Protein AF-A0A497D5W7-F1 (afdb_monomer_lite)

Secondary structure (DSSP, 8-state):
-HHHHHHHHHHHHHTT---PPPP----SSSSS---EEEE-TT-TT-EEEE-SSSEEEEESSTTSS-EEEE---TTTT-

pLDDT: mean 89.08, std 9.79, range [61.53, 98.75]

Structure (mmCIF, N/CA/C/O backbone):
data_AF-A0A497D5W7-F1
#
_entry.id   AF-A0A497D5W7-F1
#
loop_
_atom_site.group_PDB
_atom_site.id
_atom_site.type_symbol
_atom_site.label_atom_id
_atom_site.label_alt_id
_atom_site.label_comp_id
_atom_site.label_asym_id
_atom_site.label_entity_id
_atom_site.label_seq_id
_atom_site.pdbx_PDB_ins_code
_atom_site.Cartn_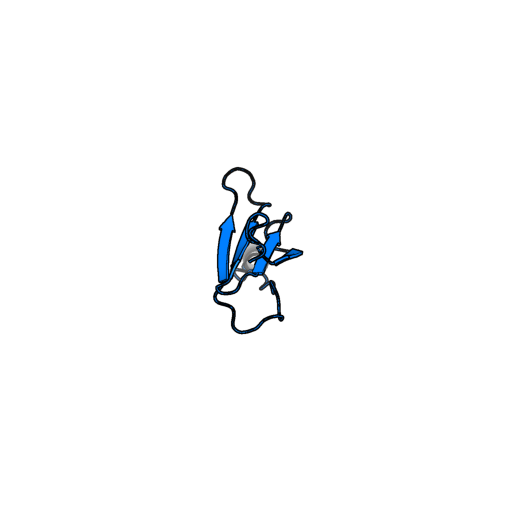x
_atom_site.Cartn_y
_atom_site.Cartn_z
_atom_site.occupancy
_atom_site.B_iso_or_equiv
_atom_site.auth_seq_id
_atom_site.auth_comp_id
_atom_site.auth_asym_id
_atom_site.auth_atom_id
_atom_site.pdbx_PDB_model_num
ATOM 1 N N . MET A 1 1 ? -18.658 -8.097 47.683 1.00 61.81 1 MET A N 1
ATOM 2 C CA . MET A 1 1 ? -19.330 -8.048 46.360 1.00 61.81 1 MET A CA 1
ATOM 3 C C . MET A 1 1 ? -18.885 -6.852 45.515 1.00 61.81 1 MET A C 1
ATOM 5 O O . MET A 1 1 ? -18.411 -7.087 44.419 1.00 61.81 1 MET A O 1
ATOM 9 N N . LYS A 1 2 ? -18.917 -5.604 46.017 1.00 69.38 2 LYS A N 1
ATOM 10 C CA . LYS A 1 2 ? -18.506 -4.403 45.247 1.00 69.38 2 LYS A CA 1
ATOM 11 C C . LYS A 1 2 ? -17.056 -4.425 44.717 1.00 69.38 2 LYS A C 1
ATOM 13 O O . LYS A 1 2 ? -16.829 -4.048 43.578 1.00 69.38 2 LYS A O 1
ATOM 18 N N . PHE A 1 3 ? -16.096 -4.910 45.511 1.00 74.19 3 PHE A N 1
ATOM 19 C CA . PHE A 1 3 ? -14.684 -5.011 45.097 1.00 74.19 3 PHE A CA 1
ATOM 20 C C . PHE A 1 3 ? -14.477 -5.974 43.918 1.00 74.19 3 PHE A C 1
ATOM 22 O O . PHE A 1 3 ? -13.787 -5.635 42.967 1.00 74.19 3 PHE A O 1
ATOM 29 N N . PHE A 1 4 ? -15.150 -7.129 43.941 1.00 84.38 4 PHE A N 1
ATOM 30 C CA . PHE A 1 4 ? -15.104 -8.116 42.857 1.00 84.38 4 PHE A CA 1
ATOM 31 C C . PHE A 1 4 ? -15.648 -7.544 41.541 1.00 84.38 4 PHE A C 1
ATOM 33 O O . PHE A 1 4 ? -15.051 -7.735 40.487 1.00 84.38 4 PHE A O 1
ATOM 40 N N . SER A 1 5 ? -16.741 -6.776 41.610 1.00 83.50 5 SER A N 1
ATOM 41 C CA . SER A 1 5 ? -17.311 -6.100 40.442 1.00 83.50 5 SER A CA 1
ATOM 42 C C . SER A 1 5 ? -16.343 -5.085 39.823 1.00 83.50 5 SER A C 1
ATOM 44 O O . SER A 1 5 ? -16.250 -5.015 38.604 1.00 83.50 5 SER A O 1
ATOM 46 N N . ILE A 1 6 ? -15.586 -4.339 40.635 1.00 87.69 6 ILE A N 1
ATOM 47 C CA . ILE A 1 6 ? -14.598 -3.362 40.143 1.00 87.69 6 ILE A CA 1
ATOM 48 C C . ILE A 1 6 ? -13.423 -4.068 39.461 1.00 87.69 6 ILE A C 1
ATOM 50 O O . ILE A 1 6 ? -13.015 -3.660 38.376 1.00 87.69 6 ILE A O 1
ATOM 54 N N . THR A 1 7 ? -12.904 -5.146 40.055 1.00 87.62 7 THR A N 1
ATOM 55 C CA . THR A 1 7 ? -11.809 -5.928 39.461 1.00 87.62 7 THR A CA 1
ATOM 56 C C . THR A 1 7 ?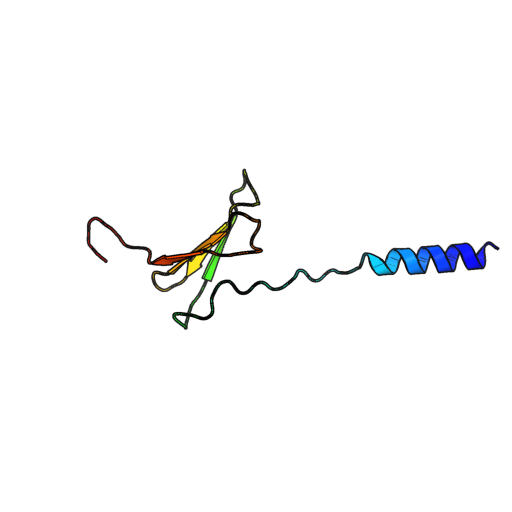 -12.226 -6.559 38.132 1.00 87.62 7 THR A C 1
ATOM 58 O O . THR A 1 7 ? -11.458 -6.529 37.174 1.00 87.62 7 THR A O 1
ATOM 61 N N . LEU A 1 8 ? -13.459 -7.068 38.047 1.00 88.69 8 LEU A N 1
ATOM 62 C CA . LEU A 1 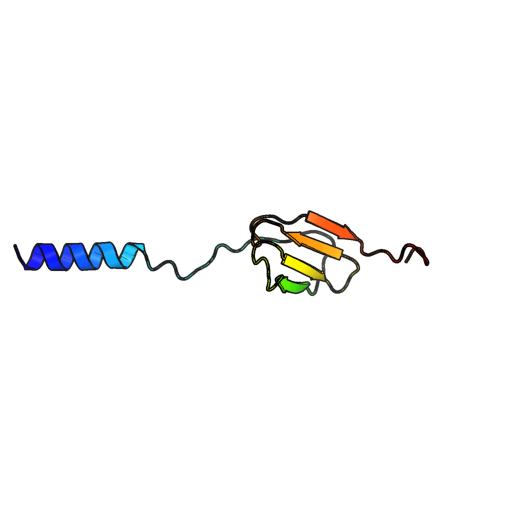8 ? -14.010 -7.630 36.815 1.00 88.69 8 LEU A CA 1
ATOM 63 C C . LEU A 1 8 ? -14.154 -6.568 35.714 1.00 88.69 8 LEU A C 1
ATOM 65 O O . LEU A 1 8 ? -13.778 -6.819 34.573 1.00 88.69 8 LEU A O 1
ATOM 69 N N . ILE A 1 9 ? -14.638 -5.369 36.055 1.00 86.81 9 ILE A N 1
ATOM 70 C CA . ILE A 1 9 ? -14.735 -4.244 35.111 1.00 86.81 9 ILE A CA 1
ATOM 71 C C . ILE A 1 9 ? -13.347 -3.843 34.602 1.00 86.81 9 ILE A C 1
ATOM 73 O O . ILE A 1 9 ? -13.159 -3.696 33.399 1.00 86.81 9 ILE A O 1
ATOM 77 N N . PHE A 1 10 ? -12.360 -3.722 35.493 1.00 82.62 10 PHE A N 1
ATOM 78 C CA . PHE A 1 10 ? -10.986 -3.407 35.099 1.00 82.62 10 PHE A CA 1
ATOM 79 C C . PHE A 1 10 ? -10.406 -4.461 34.149 1.00 82.62 10 PHE A C 1
ATOM 81 O O . PHE A 1 10 ? -9.811 -4.108 33.136 1.00 82.62 10 PHE A O 1
ATOM 88 N N . PHE A 1 11 ? -10.628 -5.747 34.429 1.00 82.06 11 PHE A N 1
ATOM 89 C CA . PHE A 1 11 ? -10.147 -6.842 33.587 1.00 82.06 11 PHE A CA 1
ATOM 90 C C . PHE A 1 11 ? -10.776 -6.830 32.183 1.00 82.06 11 PHE A C 1
ATOM 92 O O . PHE A 1 11 ? -10.081 -7.036 31.192 1.00 82.06 11 PHE A O 1
ATOM 99 N N . LEU A 1 12 ? -12.070 -6.513 32.078 1.00 80.62 12 LEU A N 1
ATOM 100 C CA . LEU A 1 12 ? -12.778 -6.403 30.796 1.00 80.62 12 LEU A CA 1
ATOM 101 C C . LEU A 1 12 ? -12.323 -5.193 29.959 1.00 80.62 12 LEU A C 1
ATOM 103 O O . LEU A 1 12 ? -12.325 -5.257 28.729 1.00 80.62 12 LEU A O 1
ATOM 107 N N . LEU A 1 13 ? -11.894 -4.105 30.605 1.00 77.25 13 LEU A N 1
ATOM 108 C CA . LEU A 1 13 ? -11.373 -2.917 29.919 1.00 77.25 13 LEU A CA 1
ATOM 109 C C . LEU A 1 13 ? -9.975 -3.143 29.315 1.00 77.25 13 LEU A C 1
ATOM 111 O O . LEU A 1 13 ? -9.662 -2.549 28.286 1.00 77.25 13 LEU A O 1
ATOM 115 N N . PHE A 1 14 ? -9.157 -4.033 29.888 1.00 70.44 14 PHE A N 1
ATOM 116 C CA . PHE A 1 14 ? -7.820 -4.343 29.360 1.00 70.44 14 PHE A CA 1
ATOM 117 C C . PHE A 1 14 ? -7.833 -5.160 28.058 1.00 70.44 14 PHE A C 1
ATOM 119 O O . PHE A 1 14 ? -6.899 -5.045 27.268 1.00 70.44 14 PHE A O 1
ATOM 126 N N . PHE A 1 15 ? -8.886 -5.941 27.786 1.00 64.31 15 PHE A N 1
ATOM 127 C CA . PHE A 1 15 ? -8.963 -6.771 26.573 1.00 64.31 15 PHE A CA 1
ATOM 128 C C . PHE A 1 15 ? -9.096 -5.970 25.270 1.00 64.31 15 PHE A C 1
ATOM 130 O O . PHE A 1 15 ? -8.752 -6.480 24.210 1.00 64.31 15 PHE A O 1
ATOM 137 N N . ASN A 1 16 ? -9.568 -4.722 25.335 1.00 61.53 16 ASN A N 1
ATOM 138 C CA . ASN A 1 16 ? -9.805 -3.889 24.150 1.00 61.53 16 ASN A CA 1
ATOM 139 C C . ASN A 1 16 ? -8.640 -2.934 23.833 1.00 61.53 16 ASN A C 1
ATOM 141 O O . ASN A 1 16 ? -8.734 -2.128 22.913 1.00 61.53 16 ASN A O 1
ATOM 145 N N . ALA A 1 17 ? -7.537 -3.001 24.583 1.00 65.44 17 ALA A N 1
ATOM 146 C CA . ALA A 1 17 ? -6.424 -2.060 24.467 1.00 65.44 17 ALA A CA 1
ATOM 147 C C . ALA A 1 17 ? -5.348 -2.493 23.448 1.00 65.44 17 ALA A C 1
ATOM 149 O O . ALA A 1 17 ? -4.161 -2.227 23.643 1.00 65.44 17 ALA A O 1
ATOM 150 N N . THR A 1 18 ? -5.725 -3.152 22.349 1.00 69.50 18 THR A N 1
ATOM 151 C CA . THR A 1 18 ? -4.792 -3.412 21.242 1.00 69.50 18 THR A CA 1
ATOM 152 C C . THR A 1 18 ? -4.721 -2.177 20.348 1.00 69.50 18 THR A C 1
ATOM 154 O O . THR A 1 18 ? -5.462 -2.049 19.380 1.00 69.50 18 THR A O 1
ATOM 157 N N . GLY A 1 19 ? -3.840 -1.236 20.691 1.00 72.62 19 GLY A N 1
ATOM 158 C CA . GLY A 1 19 ? -3.592 -0.044 19.869 1.00 72.62 19 GLY A CA 1
ATOM 159 C C . GLY A 1 19 ? -2.755 -0.313 18.611 1.00 72.62 19 GLY A C 1
ATOM 160 O O . GLY A 1 19 ? -2.631 0.568 17.764 1.00 72.62 19 GLY A O 1
ATOM 161 N N . GLN A 1 20 ? -2.161 -1.505 18.487 1.00 77.38 20 GLN A N 1
ATOM 162 C CA . GLN A 1 20 ? -1.328 -1.868 17.345 1.00 77.38 20 GLN A CA 1
ATOM 163 C C . GLN A 1 20 ? -2.164 -2.556 16.264 1.00 77.38 20 GLN A C 1
ATOM 165 O O . GLN A 1 20 ? -2.742 -3.617 16.490 1.00 77.38 20 GLN A O 1
ATOM 170 N N . TYR A 1 21 ? -2.184 -1.961 15.074 1.00 83.50 21 TYR A N 1
ATOM 171 C CA . TYR A 1 21 ? -2.705 -2.608 13.875 1.00 83.50 21 TYR A CA 1
ATOM 172 C C . TYR A 1 21 ? -1.712 -3.662 13.367 1.00 83.50 21 TYR A C 1
ATOM 174 O O . TYR A 1 21 ? -0.499 -3.522 13.541 1.00 83.50 21 TYR A O 1
ATOM 182 N N . GLN A 1 22 ? -2.222 -4.725 12.740 1.00 87.56 22 GLN A N 1
ATOM 183 C CA . GLN A 1 22 ? -1.382 -5.738 12.103 1.00 87.56 22 GLN A CA 1
ATOM 184 C C . GLN A 1 22 ? -0.542 -5.092 10.994 1.00 87.56 22 GLN A C 1
ATOM 186 O O . GLN A 1 22 ? -1.086 -4.481 10.078 1.00 87.56 22 GLN A O 1
ATOM 191 N N . ASN A 1 23 ? 0.778 -5.275 11.043 1.00 92.44 23 ASN A N 1
ATOM 192 C CA . ASN A 1 23 ? 1.642 -4.911 9.924 1.00 92.44 23 ASN A CA 1
ATOM 193 C C . ASN A 1 23 ? 1.403 -5.897 8.778 1.00 92.44 23 ASN A C 1
ATOM 195 O O . ASN A 1 23 ? 1.600 -7.103 8.950 1.00 92.44 23 ASN A O 1
ATOM 199 N N . VAL A 1 24 ? 0.998 -5.387 7.619 1.00 94.50 24 VAL A N 1
ATOM 200 C CA . VAL A 1 24 ? 0.806 -6.176 6.400 1.00 94.50 24 VAL A CA 1
ATOM 201 C C . VAL A 1 24 ? 1.926 -5.834 5.427 1.00 94.50 24 VAL A C 1
ATOM 203 O O . VAL A 1 24 ? 2.175 -4.666 5.135 1.00 94.50 24 VAL A O 1
ATOM 206 N N . MET A 1 25 ? 2.631 -6.854 4.945 1.00 94.06 25 MET A N 1
ATOM 207 C CA . MET A 1 25 ? 3.659 -6.681 3.924 1.00 94.06 25 MET A CA 1
ATOM 208 C C . MET A 1 25 ? 2.990 -6.522 2.556 1.00 94.06 25 MET A C 1
ATOM 210 O O . MET A 1 25 ? 2.218 -7.386 2.152 1.00 94.06 25 MET A O 1
ATOM 214 N N . ILE A 1 26 ? 3.302 -5.433 1.852 1.00 94.06 26 ILE A N 1
ATOM 215 C CA . ILE A 1 26 ? 2.797 -5.172 0.494 1.00 94.06 26 ILE A CA 1
ATOM 216 C C . ILE A 1 26 ? 3.533 -6.049 -0.533 1.00 94.06 26 ILE A C 1
ATOM 218 O O . ILE A 1 26 ? 2.903 -6.666 -1.386 1.00 94.06 26 ILE A O 1
ATOM 222 N N . SER A 1 27 ? 4.867 -6.098 -0.453 1.00 92.31 27 SER A N 1
ATOM 223 C CA . SER A 1 27 ? 5.739 -6.869 -1.347 1.00 92.31 27 SER A CA 1
ATOM 224 C C . SER A 1 27 ? 7.128 -7.041 -0.728 1.00 92.31 27 SER A C 1
ATOM 226 O O . SER A 1 27 ? 7.543 -6.237 0.109 1.00 92.31 27 SER A O 1
ATOM 228 N N . ASN A 1 28 ? 7.844 -8.082 -1.149 1.00 92.56 28 ASN A N 1
ATOM 229 C CA . ASN A 1 28 ? 9.263 -8.321 -0.868 1.00 92.56 28 ASN A CA 1
ATOM 230 C C . ASN A 1 28 ? 10.101 -8.460 -2.155 1.00 92.56 28 ASN A C 1
ATOM 232 O O . ASN A 1 28 ? 11.211 -8.989 -2.114 1.00 92.56 28 ASN A O 1
ATOM 236 N N . GLU A 1 29 ? 9.562 -8.005 -3.284 1.00 90.44 29 GLU A N 1
ATOM 237 C CA . GLU A 1 29 ? 10.189 -8.056 -4.605 1.00 90.44 29 GLU A CA 1
ATOM 238 C C . GLU A 1 29 ? 10.639 -6.658 -5.070 1.00 90.44 29 GLU A C 1
ATOM 240 O O . GLU A 1 29 ? 10.164 -5.653 -4.545 1.00 90.44 29 GLU A O 1
ATOM 245 N N . ASP A 1 30 ? 11.557 -6.608 -6.044 1.00 86.75 30 ASP A N 1
ATOM 246 C CA . ASP A 1 30 ? 12.062 -5.388 -6.706 1.00 86.75 30 ASP A CA 1
ATOM 247 C C . ASP A 1 30 ? 12.648 -4.299 -5.782 1.00 86.75 30 ASP A C 1
ATOM 249 O O . ASP A 1 30 ? 12.484 -3.107 -5.999 1.00 86.75 30 ASP A O 1
ATOM 253 N N . PHE A 1 31 ? 13.394 -4.701 -4.751 1.00 82.50 31 PHE A N 1
ATOM 254 C CA . PHE A 1 31 ? 14.053 -3.779 -3.815 1.00 82.50 31 PHE A CA 1
ATOM 255 C C . PHE A 1 31 ? 15.256 -3.021 -4.439 1.00 82.50 31 PHE A C 1
ATOM 257 O O . PHE A 1 31 ? 16.054 -3.645 -5.149 1.00 82.50 31 PHE A O 1
ATOM 264 N N . PRO A 1 32 ? 15.497 -1.733 -4.087 1.00 86.00 32 PRO A N 1
ATOM 265 C CA . PRO A 1 32 ? 14.767 -0.910 -3.114 1.00 86.00 32 PRO A CA 1
ATOM 266 C C . PRO A 1 32 ? 13.535 -0.199 -3.679 1.00 86.00 32 PRO A C 1
ATOM 268 O O . PRO A 1 32 ? 13.577 0.330 -4.784 1.00 86.00 32 PRO A O 1
ATOM 271 N N . GLU A 1 33 ? 12.493 -0.107 -2.846 1.00 84.94 33 GLU A N 1
ATOM 272 C CA . GLU A 1 33 ? 11.241 0.592 -3.150 1.00 84.94 33 GLU A CA 1
ATOM 273 C C . GLU A 1 33 ? 10.960 1.701 -2.117 1.00 84.94 33 GLU A C 1
ATOM 275 O O . GLU A 1 33 ? 11.087 1.486 -0.910 1.00 84.94 33 GLU A O 1
ATOM 280 N N . GLU A 1 34 ? 10.531 2.872 -2.582 1.00 91.06 34 GLU A N 1
ATOM 281 C CA . GLU A 1 34 ? 10.060 4.018 -1.795 1.00 91.06 34 GLU A CA 1
ATOM 282 C C . GLU A 1 34 ? 8.545 4.182 -2.024 1.00 91.06 34 GLU A C 1
ATOM 284 O O . GLU A 1 34 ? 8.122 4.895 -2.939 1.00 91.06 34 GLU A O 1
ATOM 289 N N . PRO A 1 35 ? 7.695 3.475 -1.255 1.00 91.00 35 PRO A N 1
ATOM 290 C CA . PRO A 1 35 ? 6.263 3.444 -1.510 1.00 91.00 35 PRO A CA 1
ATOM 291 C C . PRO A 1 35 ? 5.544 4.715 -1.039 1.00 91.00 35 PRO A C 1
ATOM 293 O O . PRO A 1 35 ? 5.829 5.282 0.015 1.00 91.00 35 PRO A O 1
ATOM 296 N N . SER A 1 36 ? 4.511 5.088 -1.788 1.00 95.12 36 SER A N 1
ATOM 297 C CA . SER A 1 36 ? 3.473 6.049 -1.419 1.00 95.12 36 SER A CA 1
ATOM 298 C C . SER A 1 36 ? 2.110 5.365 -1.512 1.00 95.12 36 SER A C 1
ATOM 300 O O . SER A 1 36 ? 1.900 4.523 -2.382 1.00 95.12 36 SER A O 1
ATOM 302 N N . ILE A 1 37 ? 1.187 5.693 -0.610 1.00 97.12 37 ILE A N 1
ATOM 303 C CA . ILE A 1 37 ? -0.117 5.029 -0.502 1.00 97.12 37 ILE A CA 1
ATOM 304 C C . ILE A 1 37 ? -1.241 6.056 -0.437 1.00 97.12 37 ILE A C 1
ATOM 306 O O . ILE A 1 37 ? -1.115 7.106 0.195 1.00 97.12 37 ILE A O 1
ATOM 310 N N . THR A 1 38 ? -2.359 5.741 -1.080 1.00 98.25 38 THR A N 1
ATOM 311 C CA . THR A 1 38 ? -3.594 6.510 -0.980 1.00 98.25 38 THR A CA 1
ATOM 312 C C . THR A 1 38 ? -4.798 5.587 -0.826 1.00 98.25 38 THR A C 1
ATOM 314 O O . THR A 1 38 ? -4.763 4.409 -1.187 1.00 98.25 38 THR A O 1
ATOM 317 N N . MET A 1 39 ? -5.872 6.137 -0.271 1.00 98.56 39 MET A N 1
ATOM 318 C CA . MET A 1 39 ? -7.126 5.443 -0.008 1.00 98.56 39 MET A CA 1
ATOM 319 C C . MET A 1 39 ? -8.245 6.149 -0.764 1.00 98.56 39 MET A C 1
ATOM 321 O O . MET A 1 39 ? -8.314 7.380 -0.775 1.00 98.56 39 MET A O 1
ATOM 325 N N . ASN A 1 40 ? -9.144 5.382 -1.377 1.00 98.56 40 ASN A N 1
ATOM 326 C CA . ASN A 1 40 ? -10.332 5.945 -2.000 1.00 98.56 40 ASN A CA 1
ATOM 327 C C . ASN A 1 40 ? -11.254 6.550 -0.916 1.00 98.56 40 ASN A C 1
ATOM 329 O O . ASN A 1 40 ? -11.804 5.811 -0.098 1.00 98.56 40 ASN A O 1
ATOM 333 N N . PRO A 1 41 ? -11.519 7.872 -0.925 1.00 98.25 41 PRO A N 1
ATOM 334 C CA . PRO A 1 41 ? -12.317 8.517 0.120 1.00 98.25 41 PRO A CA 1
ATOM 335 C C . PRO A 1 41 ? -13.801 8.117 0.098 1.00 98.25 41 PRO A C 1
ATOM 337 O O . PRO A 1 41 ? -14.525 8.406 1.046 1.00 98.25 41 PRO A O 1
ATOM 340 N N . ARG A 1 42 ? -14.280 7.487 -0.984 1.00 98.62 42 ARG A N 1
ATOM 341 C CA . ARG A 1 42 ? -15.657 6.976 -1.105 1.00 98.62 42 ARG A CA 1
ATOM 342 C C . ARG A 1 42 ? -15.777 5.489 -0.777 1.00 98.62 42 ARG A C 1
ATOM 344 O O . ARG A 1 42 ? -16.895 5.018 -0.595 1.00 98.62 42 ARG A O 1
ATOM 351 N N . ASN A 1 43 ? -14.661 4.762 -0.738 1.00 98.56 43 ASN A N 1
ATOM 352 C CA . ASN A 1 43 ? -14.622 3.345 -0.398 1.00 98.56 43 ASN A CA 1
ATOM 353 C C . ASN A 1 43 ? -13.275 2.995 0.267 1.00 98.56 43 ASN A C 1
ATOM 355 O O . ASN A 1 43 ? -12.319 2.697 -0.451 1.00 98.56 43 ASN A O 1
ATOM 359 N N . PRO A 1 44 ? -13.195 3.013 1.610 1.00 98.06 44 PRO A N 1
ATOM 360 C CA . PRO A 1 44 ? -11.966 2.720 2.350 1.00 98.06 44 PRO A CA 1
ATOM 361 C C . PRO A 1 44 ? -11.377 1.324 2.127 1.00 98.06 44 PRO A C 1
ATOM 363 O O . PRO A 1 44 ? -10.212 1.122 2.456 1.00 98.06 44 PRO A O 1
ATOM 366 N N . ASP A 1 45 ? -12.129 0.385 1.543 1.00 98.56 4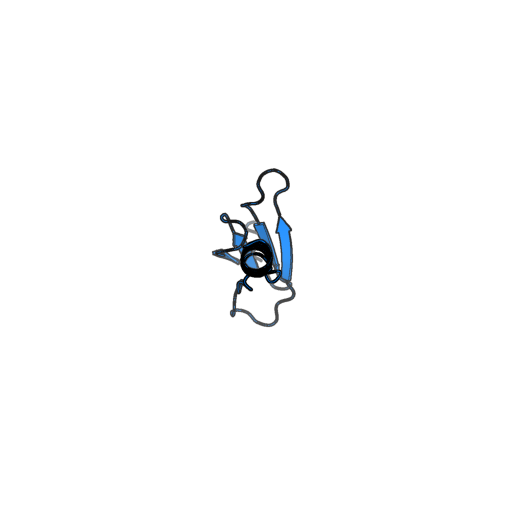5 ASP A N 1
ATOM 367 C CA . ASP A 1 45 ? -11.599 -0.935 1.190 1.00 98.56 45 ASP A CA 1
ATOM 368 C C . ASP A 1 45 ? -10.661 -0.872 -0.028 1.00 98.56 45 ASP A C 1
ATOM 370 O O . ASP A 1 45 ? -9.853 -1.773 -0.242 1.00 98.56 45 ASP A O 1
ATOM 374 N N . GLN A 1 46 ? -10.737 0.196 -0.828 1.00 98.75 46 GLN A N 1
ATOM 375 C CA . GLN A 1 46 ? -9.917 0.384 -2.022 1.00 98.75 46 GLN A CA 1
ATOM 376 C C . GLN A 1 46 ? -8.704 1.267 -1.729 1.00 98.75 46 GLN A C 1
ATOM 378 O O . GLN A 1 46 ? -8.829 2.477 -1.506 1.00 98.75 46 GLN A O 1
ATOM 383 N N . LEU A 1 47 ? -7.519 0.662 -1.781 1.00 98.62 47 LEU A N 1
ATOM 384 C CA . LEU A 1 47 ? -6.239 1.339 -1.604 1.00 98.62 47 LEU A CA 1
ATOM 385 C C . LEU A 1 47 ? -5.362 1.113 -2.832 1.00 98.62 47 LEU A C 1
ATOM 387 O O . LEU A 1 47 ? -5.383 0.046 -3.450 1.00 98.62 47 LEU A O 1
ATOM 391 N N . VAL A 1 48 ? -4.551 2.116 -3.154 1.00 97.94 48 VAL A N 1
ATOM 392 C CA . VAL A 1 48 ? -3.512 2.018 -4.179 1.00 97.94 48 VAL A CA 1
ATOM 393 C C . VAL A 1 48 ? -2.208 2.509 -3.579 1.00 97.94 48 VAL A C 1
ATOM 395 O O . VAL A 1 48 ? -2.172 3.566 -2.946 1.00 97.94 48 VAL A O 1
ATOM 398 N N . ALA A 1 49 ? -1.140 1.753 -3.796 1.00 96.69 49 ALA A N 1
ATOM 399 C CA . ALA A 1 49 ? 0.215 2.197 -3.536 1.00 96.69 49 ALA A CA 1
ATOM 400 C C . ALA A 1 49 ? 1.042 2.162 -4.825 1.00 96.69 49 ALA A C 1
ATOM 402 O O . ALA A 1 49 ? 0.854 1.294 -5.675 1.00 96.69 49 ALA A O 1
ATOM 403 N N . GLY A 1 50 ? 1.950 3.118 -4.967 1.00 94.94 50 GLY A N 1
ATOM 404 C CA . GLY A 1 50 ? 2.967 3.143 -6.015 1.00 94.94 50 GLY A CA 1
ATOM 405 C C . GLY A 1 50 ? 4.335 3.292 -5.374 1.00 94.94 50 GLY A C 1
ATOM 406 O O . GLY A 1 50 ? 4.439 3.921 -4.320 1.00 94.94 50 GLY A O 1
ATOM 407 N N . ALA A 1 51 ? 5.364 2.718 -5.979 1.00 93.31 51 ALA A N 1
ATOM 408 C CA . ALA A 1 51 ? 6.736 2.848 -5.506 1.00 93.31 51 ALA A CA 1
ATOM 409 C C . ALA A 1 51 ? 7.632 3.538 -6.548 1.00 93.31 51 ALA A C 1
ATOM 411 O O . ALA A 1 51 ? 7.192 3.782 -7.669 1.00 93.31 51 ALA A O 1
ATOM 412 N N . ASN A 1 52 ? 8.845 3.935 -6.151 1.00 83.06 52 ASN A N 1
ATOM 413 C CA . ASN A 1 52 ? 9.783 4.717 -6.971 1.00 83.06 52 ASN A CA 1
ATOM 414 C C . ASN A 1 52 ? 10.283 3.993 -8.230 1.00 83.06 52 ASN A C 1
ATOM 416 O O . ASN A 1 52 ? 10.812 4.661 -9.120 1.00 83.06 52 ASN A O 1
ATOM 420 N N . LEU A 1 53 ? 10.140 2.669 -8.325 1.00 84.06 53 LEU A N 1
ATOM 421 C CA . LEU A 1 53 ? 10.263 1.964 -9.600 1.00 84.06 53 LEU A CA 1
ATOM 422 C C . LEU A 1 53 ? 8.970 2.108 -10.424 1.00 84.06 53 LEU A C 1
ATOM 424 O O . LEU A 1 53 ? 8.308 3.143 -10.417 1.00 84.06 53 LEU A O 1
ATOM 428 N N . ASN A 1 54 ? 8.611 1.081 -11.192 1.00 91.31 54 ASN A N 1
ATOM 429 C CA . ASN A 1 54 ? 7.352 1.027 -11.923 1.00 91.31 54 ASN A CA 1
ATOM 430 C C . ASN A 1 54 ? 6.328 0.112 -11.242 1.00 91.31 54 ASN A C 1
ATOM 432 O O . ASN A 1 54 ? 5.340 -0.240 -11.866 1.00 91.31 54 ASN A O 1
ATOM 436 N N . ASN A 1 55 ? 6.510 -0.282 -9.984 1.00 94.25 55 ASN A N 1
ATOM 437 C CA . ASN A 1 55 ? 5.544 -1.143 -9.310 1.00 94.25 55 ASN A CA 1
ATOM 438 C C . ASN A 1 55 ? 4.320 -0.360 -8.809 1.00 94.25 55 ASN A C 1
ATOM 440 O O . ASN A 1 55 ? 4.437 0.667 -8.135 1.00 94.25 55 ASN A O 1
ATOM 444 N N . TYR A 1 56 ? 3.132 -0.898 -9.088 1.00 95.25 56 TYR A N 1
ATOM 445 C CA . TYR A 1 56 ? 1.895 -0.541 -8.405 1.00 95.25 56 TYR A CA 1
ATOM 446 C C . TYR A 1 56 ? 1.396 -1.707 -7.557 1.00 95.25 56 TYR A C 1
ATOM 448 O O . TYR A 1 56 ? 1.621 -2.879 -7.868 1.00 95.25 56 TYR A O 1
ATOM 456 N N . TYR A 1 57 ? 0.642 -1.363 -6.520 1.00 97.12 57 TYR A N 1
ATOM 457 C CA . TYR A 1 57 ? 0.001 -2.298 -5.615 1.00 97.12 57 TYR A CA 1
ATOM 458 C C . TYR A 1 57 ? -1.447 -1.869 -5.386 1.00 97.12 57 TYR A C 1
ATOM 460 O O . TYR A 1 57 ? -1.719 -0.693 -5.144 1.00 97.12 57 TYR A O 1
ATOM 468 N N . VAL A 1 58 ? -2.384 -2.811 -5.456 1.00 98.19 58 VAL A N 1
ATOM 469 C CA . VAL A 1 58 ? -3.815 -2.554 -5.243 1.00 98.19 58 VAL A CA 1
ATOM 470 C C . VAL A 1 58 ? -4.353 -3.493 -4.179 1.00 98.19 58 VAL A C 1
ATOM 472 O O . VAL A 1 58 ? -4.135 -4.705 -4.255 1.00 98.19 58 VAL A O 1
ATOM 475 N N . SER A 1 59 ? -5.114 -2.929 -3.246 1.00 98.62 59 SER A N 1
ATOM 476 C CA . SER A 1 59 ? -5.936 -3.666 -2.292 1.00 98.62 59 SER A CA 1
ATOM 477 C C . SER A 1 59 ? -7.411 -3.311 -2.493 1.00 98.62 59 SER A C 1
ATOM 479 O O . SER A 1 59 ? -7.748 -2.166 -2.798 1.00 98.62 59 SER A O 1
ATOM 481 N N . ASN A 1 60 ? -8.279 -4.312 -2.337 1.00 98.62 60 ASN A N 1
ATOM 482 C CA . ASN A 1 60 ? -9.740 -4.167 -2.359 1.00 98.62 60 ASN A CA 1
ATOM 483 C C . ASN A 1 60 ? -10.382 -4.622 -1.037 1.00 98.62 60 ASN A C 1
ATOM 485 O O . ASN A 1 60 ? -11.584 -4.875 -0.995 1.00 98.62 60 ASN A O 1
ATOM 489 N N . ASP A 1 61 ? -9.575 -4.785 0.011 1.00 98.31 61 ASP A N 1
ATOM 490 C CA . ASP A 1 61 ? -9.989 -5.268 1.326 1.00 98.31 61 ASP A CA 1
ATOM 491 C C . ASP A 1 61 ? -9.421 -4.415 2.468 1.00 98.31 61 ASP A C 1
ATOM 493 O O . ASP A 1 61 ? -9.209 -4.906 3.567 1.00 98.31 61 ASP A O 1
ATOM 497 N N . GLY A 1 62 ? -9.138 -3.134 2.236 1.00 97.38 62 GLY A N 1
ATOM 498 C CA . GLY A 1 62 ? -8.666 -2.246 3.303 1.00 97.38 62 GLY A CA 1
ATOM 499 C C . GLY A 1 62 ? -7.172 -2.388 3.623 1.00 97.38 62 GLY A C 1
ATOM 500 O O . GLY A 1 62 ? -6.702 -1.857 4.627 1.00 97.38 62 GLY A O 1
ATOM 501 N N . GLY A 1 63 ? -6.413 -3.086 2.774 1.00 97.44 63 GLY A N 1
ATOM 502 C CA . GLY A 1 63 ? -4.975 -3.300 2.926 1.00 97.44 63 GLY A CA 1
ATOM 503 C C . GLY A 1 63 ? -4.592 -4.625 3.588 1.00 97.44 63 GLY A C 1
ATOM 504 O O . GLY A 1 63 ? -3.424 -4.773 3.952 1.00 97.44 63 GLY A O 1
ATOM 505 N N . TYR A 1 64 ? -5.522 -5.580 3.739 1.00 96.69 64 TYR A N 1
ATOM 506 C CA . TYR A 1 64 ? -5.218 -6.922 4.259 1.00 96.69 64 TYR A CA 1
ATOM 507 C C . TYR A 1 64 ? -4.521 -7.808 3.220 1.00 96.69 64 TYR A C 1
ATOM 509 O O . TYR A 1 64 ? -3.684 -8.634 3.590 1.00 96.69 64 TYR A O 1
ATOM 517 N N . SER A 1 65 ? -4.822 -7.622 1.932 1.00 97.56 65 SER A N 1
ATOM 518 C CA . SER A 1 65 ? -4.146 -8.285 0.818 1.00 97.56 65 SER A CA 1
ATOM 519 C C . SER A 1 65 ? -3.845 -7.325 -0.334 1.00 97.56 65 SER A C 1
ATOM 521 O O . SER A 1 65 ? -4.520 -6.311 -0.527 1.00 97.56 65 SER A O 1
ATOM 523 N N . TRP A 1 66 ? -2.794 -7.646 -1.094 1.00 97.81 66 TRP A N 1
ATOM 524 C CA . TRP A 1 66 ? -2.262 -6.797 -2.156 1.00 97.81 66 TRP A CA 1
ATOM 525 C C . TRP A 1 66 ? -2.027 -7.599 -3.432 1.00 97.81 66 TRP A C 1
ATOM 527 O O . TRP A 1 66 ? -1.442 -8.680 -3.420 1.00 97.81 66 TRP A O 1
ATOM 537 N N . THR A 1 67 ? -2.471 -7.035 -4.549 1.00 97.44 67 THR A N 1
ATOM 538 C CA . THR A 1 67 ? -2.078 -7.455 -5.899 1.00 97.44 67 THR A CA 1
ATOM 539 C C . THR A 1 67 ? -1.057 -6.469 -6.443 1.00 97.44 67 THR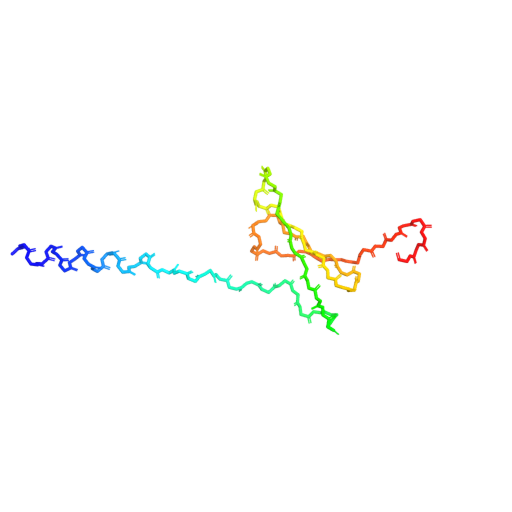 A C 1
ATOM 541 O O . THR A 1 67 ? -1.114 -5.291 -6.094 1.00 97.44 67 THR A O 1
ATOM 544 N N . ARG A 1 68 ? -0.132 -6.926 -7.292 1.00 94.94 68 ARG A N 1
ATOM 545 C CA . ARG A 1 68 ? 0.945 -6.090 -7.838 1.00 94.94 68 ARG A CA 1
ATOM 546 C C . ARG A 1 68 ? 1.053 -6.179 -9.353 1.00 94.94 68 ARG A C 1
ATOM 548 O O . ARG A 1 68 ? 0.641 -7.175 -9.947 1.00 94.94 68 ARG A O 1
ATOM 555 N N . GLY A 1 69 ? 1.669 -5.171 -9.954 1.00 93.88 69 GLY A N 1
ATOM 556 C CA . GLY A 1 69 ? 2.071 -5.205 -11.354 1.00 93.88 69 GLY A CA 1
ATOM 557 C C . GLY A 1 69 ? 2.932 -4.006 -11.747 1.00 93.88 69 GLY A C 1
ATOM 558 O O . GLY A 1 69 ? 3.063 -3.062 -10.965 1.00 93.88 69 GLY A O 1
ATOM 559 N N . PRO A 1 70 ? 3.515 -4.032 -12.954 1.00 93.19 70 PRO A N 1
ATOM 560 C CA . PRO A 1 70 ? 4.237 -2.896 -13.497 1.00 93.19 70 PRO A CA 1
ATOM 561 C C . PRO A 1 70 ? 3.271 -1.861 -14.093 1.00 93.19 70 PRO A C 1
ATOM 563 O O . PRO A 1 70 ? 2.371 -2.186 -14.870 1.00 93.19 70 PRO A O 1
ATOM 566 N N . LEU A 1 71 ? 3.485 -0.592 -13.771 1.00 91.19 71 LEU A N 1
ATOM 567 C CA . LEU A 1 71 ? 2.979 0.555 -14.503 1.00 91.19 71 LEU A CA 1
ATOM 568 C C . LEU A 1 71 ? 3.734 0.622 -15.826 1.00 91.19 71 LEU A C 1
ATOM 570 O O . LEU A 1 71 ? 4.953 0.759 -15.849 1.00 91.19 71 LEU A O 1
ATOM 574 N N . VAL A 1 72 ? 2.990 0.518 -16.923 1.00 91.25 72 VAL A N 1
ATOM 575 C CA . VAL A 1 72 ? 3.529 0.628 -18.277 1.00 91.25 72 VAL A CA 1
ATOM 576 C C . VAL A 1 72 ? 2.695 1.638 -19.038 1.00 91.25 72 VAL A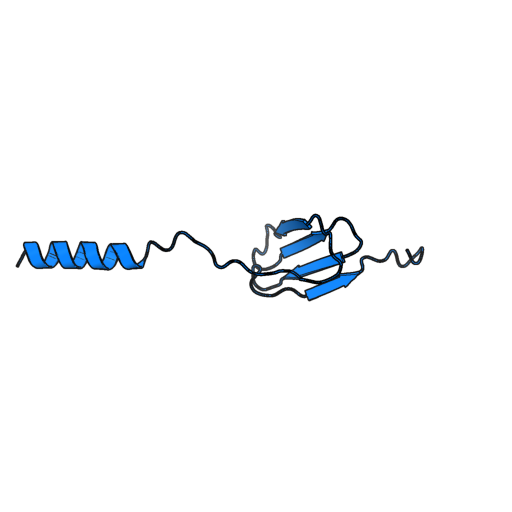 C 1
ATOM 578 O O . VAL A 1 72 ? 1.464 1.540 -19.105 1.00 91.25 72 VAL A O 1
ATOM 581 N N . SER A 1 73 ? 3.365 2.594 -19.663 1.00 90.94 73 SER A N 1
ATOM 582 C CA . SER A 1 73 ? 2.753 3.425 -20.679 1.00 90.94 73 SER A CA 1
ATOM 583 C C . SER A 1 73 ? 2.564 2.605 -21.949 1.00 90.94 73 SER A C 1
ATOM 585 O O . SER A 1 73 ? 3.481 2.443 -22.748 1.00 90.94 73 SER A O 1
ATOM 587 N N . GLN A 1 74 ? 1.349 2.099 -22.163 1.00 91.44 74 GLN A N 1
ATOM 588 C CA . GLN A 1 74 ? 1.006 1.277 -23.334 1.00 91.44 74 GLN A CA 1
ATOM 589 C C . GLN A 1 74 ? 1.361 1.961 -24.665 1.00 91.44 74 GLN A C 1
ATOM 591 O O . GLN A 1 74 ? 1.760 1.301 -25.618 1.00 91.44 74 GLN A O 1
ATOM 596 N N . GLN A 1 75 ? 1.246 3.291 -24.726 1.00 94.94 75 GLN A N 1
ATOM 597 C CA . GLN A 1 75 ? 1.565 4.061 -25.928 1.00 94.94 75 GLN A CA 1
ATOM 598 C C . GLN A 1 75 ? 3.065 4.058 -26.261 1.00 94.94 75 GLN A C 1
ATOM 600 O O . GLN A 1 75 ? 3.423 4.119 -27.435 1.00 94.94 75 GLN A O 1
ATOM 605 N N . TYR A 1 76 ? 3.931 4.014 -25.247 1.00 91.56 76 TYR A N 1
ATOM 606 C CA . TYR A 1 76 ? 5.379 4.180 -25.406 1.00 91.56 76 TYR A CA 1
ATOM 607 C C . TYR A 1 76 ? 6.181 2.919 -25.057 1.00 91.56 76 TYR A C 1
ATOM 609 O O . TYR A 1 76 ? 7.382 2.889 -25.304 1.00 91.56 76 TYR A O 1
ATOM 617 N N . ASN A 1 77 ? 5.523 1.881 -24.534 1.00 84.06 77 ASN A N 1
ATOM 618 C CA . ASN A 1 77 ? 6.121 0.626 -24.080 1.00 84.06 77 ASN A CA 1
ATOM 619 C C . ASN A 1 77 ? 7.300 0.836 -23.105 1.00 84.06 77 ASN A C 1
ATOM 621 O O . ASN A 1 77 ? 8.328 0.164 -23.206 1.00 84.06 77 ASN A O 1
ATOM 625 N N . VAL A 1 78 ? 7.132 1.798 -22.192 1.00 76.19 78 VAL A N 1
ATOM 626 C CA . VAL A 1 78 ? 8.053 2.142 -21.094 1.00 76.19 78 VAL A CA 1
ATOM 627 C C . VAL A 1 78 ? 7.310 2.240 -19.777 1.00 76.19 78 VAL A C 1
ATOM 629 O O . VAL A 1 78 ? 6.093 2.541 -19.818 1.00 76.19 78 VAL A O 1
#

Sequence (78 aa):
MKFFSITLIFFLLFFNATGQYQNVMISNEDFPEEPSITMNPRNPDQLVAGANLNNYYVSNDGGYSWTRGPLVSQQYNV

Radius of gyration: 21.0 Å; chains: 1; bounding box: 34×17×72 Å

Foldseek 3Di:
DVVVVVVVVVVVVVVPPPPDDDDDDQDPPDPDWDKDKDADPVQQQWIWMDTPAQKIWIGNGNRNYIDMDGDADPVVRD